Protein AF-A0A927V4G3-F1 (afdb_monomer_lite)

Sequence (64 aa):
MELDRTFLKKLWNGEKVLCPKCNEEYLVPLHKRRKDNDDWQCKKCGAVYRTINIL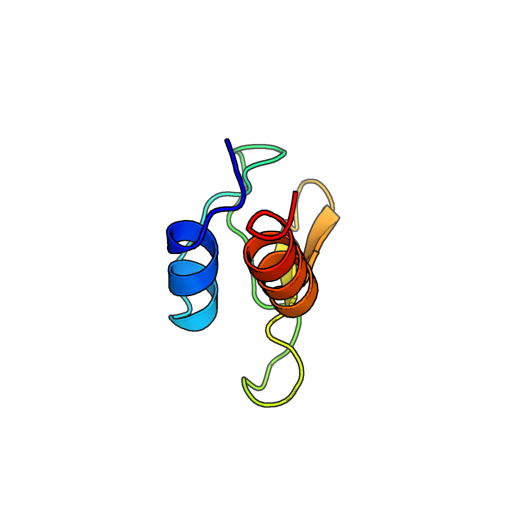NDLLNEGKN

pLDDT: mean 83.06, std 12.82, range [40.88, 94.44]

Structure (mmCIF, N/CA/C/O backbone):
data_AF-A0A927V4G3-F1
#
_entry.id   AF-A0A927V4G3-F1
#
loop_
_atom_site.group_PDB
_atom_site.id
_atom_site.type_symbol
_atom_site.label_atom_id
_atom_site.label_alt_id
_atom_site.label_comp_id
_atom_site.label_asym_id
_atom_site.label_entity_id
_atom_site.label_seq_id
_atom_site.pdbx_PDB_ins_code
_atom_site.Cartn_x
_atom_site.Cartn_y
_atom_site.Cartn_z
_atom_site.occupancy
_atom_site.B_iso_or_equiv
_atom_site.auth_seq_id
_atom_site.auth_comp_id
_atom_site.auth_asym_id
_atom_site.auth_atom_id
_atom_site.pdbx_PDB_model_num
ATOM 1 N N . MET A 1 1 ? -7.065 11.802 0.677 1.00 53.94 1 MET A N 1
ATOM 2 C CA . MET A 1 1 ? -5.699 11.514 1.156 1.00 53.94 1 MET A CA 1
ATOM 3 C C . MET A 1 1 ? -4.964 10.898 -0.019 1.00 53.94 1 MET A C 1
ATOM 5 O O . MET A 1 1 ? -5.336 9.807 -0.434 1.00 53.94 1 MET A O 1
ATOM 9 N N . GLU A 1 2 ? -4.071 11.659 -0.643 1.00 66.06 2 GLU A N 1
ATOM 10 C CA . GLU A 1 2 ? -3.391 11.282 -1.890 1.00 66.06 2 GLU A CA 1
ATOM 11 C C . GLU A 1 2 ? -2.270 10.270 -1.618 1.00 66.06 2 GLU A C 1
ATOM 13 O O . GLU A 1 2 ? -1.625 10.305 -0.568 1.00 66.06 2 GLU A O 1
ATOM 18 N N . LEU A 1 3 ? -2.067 9.332 -2.546 1.00 80.50 3 LEU A N 1
ATOM 19 C CA . LEU A 1 3 ? -0.998 8.332 -2.483 1.00 80.50 3 LEU A CA 1
ATOM 20 C C . LEU A 1 3 ? 0.313 8.976 -2.948 1.00 80.50 3 LEU A C 1
ATOM 22 O O . LEU A 1 3 ? 0.769 8.753 -4.062 1.00 80.50 3 LEU A O 1
ATOM 26 N N . ASP A 1 4 ? 0.882 9.825 -2.097 1.00 84.94 4 ASP A N 1
ATOM 27 C CA . ASP A 1 4 ? 2.035 10.658 -2.429 1.00 84.94 4 ASP A CA 1
ATOM 28 C C . ASP A 1 4 ? 3.398 9.940 -2.274 1.00 84.94 4 ASP A C 1
ATOM 30 O O . ASP A 1 4 ? 3.517 8.784 -1.847 1.00 84.94 4 ASP A O 1
ATOM 34 N N . ARG A 1 5 ? 4.484 10.660 -2.590 1.00 87.50 5 ARG A N 1
ATOM 35 C CA . ARG A 1 5 ? 5.863 10.161 -2.419 1.00 87.50 5 ARG A CA 1
ATOM 36 C C . ARG A 1 5 ? 6.200 9.813 -0.964 1.00 87.50 5 ARG A C 1
ATOM 38 O O . ARG A 1 5 ? 7.063 8.966 -0.731 1.00 87.50 5 ARG A O 1
ATOM 45 N N . THR A 1 6 ? 5.565 10.460 0.013 1.00 89.50 6 THR A N 1
ATOM 46 C CA . THR A 1 6 ? 5.784 10.195 1.442 1.00 89.50 6 THR A CA 1
ATOM 47 C C . THR A 1 6 ? 5.148 8.869 1.836 1.00 89.50 6 THR A C 1
ATOM 49 O O . THR A 1 6 ? 5.793 8.056 2.496 1.00 89.50 6 THR A O 1
ATOM 52 N N . PHE A 1 7 ? 3.919 8.616 1.389 1.00 89.25 7 PHE A N 1
ATOM 53 C CA . PHE A 1 7 ? 3.225 7.346 1.551 1.00 89.25 7 PHE A CA 1
ATOM 54 C C . PHE A 1 7 ? 4.058 6.199 0.975 1.00 89.25 7 PHE A C 1
ATOM 56 O O . PHE A 1 7 ? 4.337 5.231 1.681 1.00 89.25 7 PHE A O 1
ATOM 63 N N . LEU A 1 8 ? 4.551 6.352 -0.257 1.00 88.81 8 LEU A N 1
ATOM 64 C CA . LEU A 1 8 ? 5.389 5.345 -0.908 1.00 88.81 8 LEU A CA 1
ATOM 65 C C . LEU A 1 8 ? 6.682 5.054 -0.123 1.00 88.81 8 LEU A C 1
ATOM 67 O O . LEU A 1 8 ? 7.018 3.892 0.103 1.00 88.81 8 LEU A O 1
ATOM 71 N N . LYS A 1 9 ? 7.376 6.096 0.360 1.00 88.56 9 LYS A N 1
ATOM 72 C CA . LYS A 1 9 ? 8.579 5.939 1.199 1.00 88.56 9 LYS A CA 1
ATOM 73 C C . LYS A 1 9 ? 8.296 5.165 2.486 1.00 88.56 9 LYS A C 1
ATOM 75 O O . LYS A 1 9 ? 9.076 4.282 2.833 1.00 88.56 9 LYS A O 1
ATOM 80 N N . LYS A 1 10 ? 7.181 5.453 3.168 1.00 90.31 10 LYS A N 1
ATOM 81 C CA . LYS A 1 10 ? 6.782 4.727 4.385 1.00 90.31 10 LYS A CA 1
ATOM 82 C C . LYS A 1 10 ? 6.591 3.235 4.112 1.00 90.31 10 LYS A C 1
ATOM 84 O O . LYS A 1 10 ? 7.083 2.410 4.878 1.00 90.31 10 LYS A O 1
ATOM 89 N N . LEU A 1 11 ? 5.944 2.891 2.995 1.00 88.75 11 LEU A N 1
ATOM 90 C CA . LEU A 1 11 ? 5.761 1.497 2.587 1.00 88.75 11 LEU A CA 1
ATOM 91 C C . LEU A 1 11 ? 7.102 0.797 2.311 1.00 88.75 11 LEU A C 1
ATOM 93 O O . LEU A 1 11 ? 7.346 -0.276 2.852 1.00 88.75 11 LEU A O 1
ATOM 97 N N . TRP A 1 12 ? 8.023 1.400 1.557 1.00 85.44 12 TRP A N 1
ATOM 98 C CA . TRP A 1 12 ? 9.346 0.795 1.310 1.00 85.44 12 TRP A CA 1
ATOM 99 C C . TRP A 1 12 ? 10.223 0.681 2.562 1.00 85.44 12 TRP A C 1
ATOM 101 O O . TRP A 1 12 ? 11.016 -0.256 2.698 1.00 85.44 12 TRP A O 1
ATOM 111 N N . ASN A 1 13 ? 10.062 1.602 3.512 1.00 87.69 13 ASN A N 1
ATOM 112 C CA . ASN A 1 13 ? 10.727 1.520 4.809 1.00 87.69 13 ASN A CA 1
ATOM 113 C C . ASN A 1 13 ? 10.152 0.403 5.695 1.00 87.69 13 ASN A C 1
ATOM 115 O O . ASN A 1 13 ? 10.819 -0.017 6.641 1.00 87.69 13 ASN A O 1
ATOM 119 N N . GLY A 1 14 ? 8.963 -0.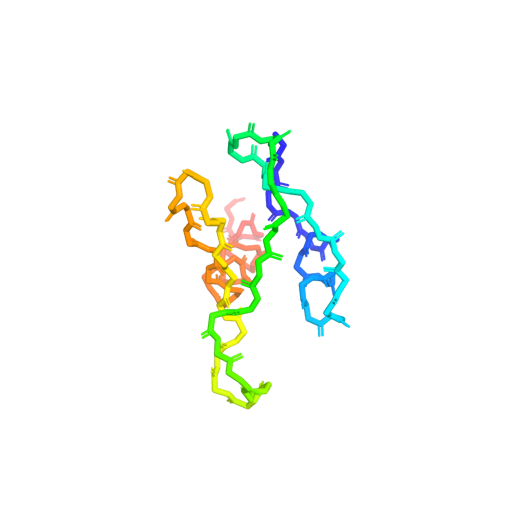122 5.380 1.00 85.56 14 GLY A N 1
ATOM 120 C CA . GLY A 1 14 ? 8.255 -1.080 6.226 1.00 85.56 14 GLY A CA 1
ATOM 121 C C . GLY A 1 14 ? 7.560 -0.427 7.421 1.00 85.56 14 GLY A C 1
ATOM 122 O O . GLY A 1 14 ? 7.314 -1.092 8.427 1.00 85.56 14 GLY A O 1
ATOM 123 N N . GLU A 1 15 ? 7.275 0.873 7.347 1.00 88.94 15 GLU A N 1
ATOM 124 C CA . GLU A 1 15 ? 6.579 1.595 8.407 1.00 88.94 15 GLU A CA 1
ATOM 125 C C . GLU A 1 15 ? 5.098 1.200 8.470 1.00 88.94 15 GLU A C 1
ATOM 127 O O . GLU A 1 15 ? 4.472 0.839 7.472 1.00 88.94 15 GLU A O 1
ATOM 132 N N . LYS A 1 16 ? 4.505 1.299 9.666 1.00 88.38 16 LYS A N 1
ATOM 133 C CA . LYS A 1 16 ? 3.069 1.066 9.845 1.00 88.38 16 LYS A CA 1
ATOM 134 C C . LYS A 1 16 ? 2.289 2.231 9.249 1.00 88.38 16 LYS A C 1
ATOM 136 O O . LYS A 1 16 ? 2.297 3.335 9.790 1.00 88.38 16 LYS A O 1
ATOM 141 N N . VAL A 1 17 ? 1.576 1.968 8.161 1.00 91.25 17 VAL A N 1
ATOM 142 C CA . VAL A 1 17 ? 0.739 2.962 7.485 1.00 91.25 17 VAL A CA 1
ATOM 143 C C . VAL A 1 17 ? -0.721 2.573 7.630 1.00 91.25 17 VAL A C 1
ATOM 145 O O . VAL A 1 17 ? -1.093 1.442 7.329 1.00 91.25 17 VAL A O 1
ATOM 148 N N . LEU A 1 18 ? -1.551 3.493 8.116 1.00 92.94 18 LEU A N 1
ATOM 149 C CA . LEU A 1 18 ? -2.991 3.277 8.222 1.00 92.94 18 LEU A CA 1
ATOM 150 C C . LEU A 1 18 ? -3.605 3.242 6.816 1.00 92.94 18 LEU A C 1
ATOM 152 O O . LEU A 1 18 ? -3.204 4.017 5.948 1.00 92.94 18 LEU A O 1
ATOM 156 N N . CYS A 1 19 ? -4.561 2.348 6.570 1.00 92.25 19 CYS A N 1
ATOM 157 C CA . CYS A 1 19 ? -5.195 2.244 5.262 1.00 92.25 19 CYS A CA 1
ATOM 158 C C . CYS A 1 19 ? -5.919 3.554 4.909 1.00 92.25 19 CYS A C 1
ATOM 160 O O . CYS A 1 19 ? -6.887 3.896 5.585 1.00 92.25 19 CYS A O 1
ATOM 162 N N . PRO A 1 20 ? -5.551 4.247 3.818 1.00 89.69 20 PRO A N 1
ATOM 163 C CA . PRO A 1 20 ? -6.183 5.517 3.465 1.00 89.69 20 PRO A CA 1
ATOM 164 C C . PRO A 1 20 ? -7.622 5.356 2.951 1.00 89.69 20 PRO A C 1
ATOM 166 O O . PRO A 1 20 ? -8.350 6.338 2.868 1.00 89.69 20 PRO A O 1
ATOM 169 N N . LYS A 1 21 ? -8.045 4.131 2.598 1.00 90.19 21 LYS A N 1
ATOM 170 C CA . LYS A 1 21 ? -9.406 3.851 2.116 1.00 90.19 21 LYS A CA 1
ATOM 171 C C . LYS A 1 21 ? -10.411 3.663 3.250 1.00 90.19 21 LYS A C 1
ATOM 173 O O . LYS A 1 21 ? -11.514 4.185 3.160 1.00 90.19 21 LYS A O 1
ATOM 178 N N . CYS A 1 22 ? -10.060 2.885 4.275 1.00 92.00 22 CYS A N 1
ATOM 179 C CA . CYS A 1 22 ? -10.979 2.578 5.376 1.00 92.00 22 CYS A CA 1
ATOM 180 C C . CYS A 1 22 ? -10.589 3.218 6.705 1.00 92.00 22 CYS A C 1
ATOM 182 O O . CYS A 1 22 ? -11.423 3.273 7.589 1.00 92.00 22 CYS A O 1
ATOM 184 N N . ASN A 1 23 ? -9.354 3.703 6.853 1.00 91.06 23 ASN A N 1
ATOM 185 C CA . ASN A 1 23 ? -8.849 4.395 8.041 1.00 91.06 23 ASN A CA 1
ATOM 186 C C . ASN A 1 23 ? -8.991 3.617 9.363 1.00 91.06 23 ASN A C 1
ATOM 188 O O . ASN A 1 23 ? -9.035 4.200 10.441 1.00 91.06 23 ASN A O 1
ATOM 192 N N . GLU A 1 24 ? -9.072 2.293 9.279 1.00 91.19 24 GLU A N 1
ATOM 193 C CA . GLU A 1 24 ? -9.430 1.431 10.411 1.00 91.19 24 GLU A CA 1
ATOM 194 C C . GLU A 1 24 ? -8.415 0.319 10.679 1.00 91.19 24 GLU A C 1
ATOM 196 O O . GLU A 1 24 ? -8.470 -0.313 11.727 1.00 91.19 24 GLU A O 1
ATOM 201 N N . GLU A 1 25 ? -7.524 0.041 9.730 1.00 93.19 25 GLU A N 1
ATOM 202 C CA . GLU A 1 25 ? -6.528 -1.019 9.855 1.00 93.19 25 GLU A CA 1
ATOM 203 C C . GLU A 1 25 ? -5.234 -0.606 9.160 1.00 93.19 25 GLU A C 1
ATOM 205 O O . GLU A 1 25 ? -5.256 0.126 8.163 1.00 93.19 25 GLU A O 1
ATOM 210 N N . TYR A 1 26 ? -4.107 -1.086 9.675 1.00 92.25 26 TYR A N 1
ATOM 211 C CA . TYR A 1 26 ? -2.805 -0.865 9.073 1.00 92.25 26 TYR A CA 1
ATOM 212 C C . TYR A 1 26 ? -2.608 -1.744 7.839 1.00 92.25 26 TYR A C 1
ATOM 214 O O . TYR A 1 26 ? -3.078 -2.879 7.736 1.00 92.25 26 TYR A O 1
ATOM 222 N N . LEU A 1 27 ? -1.893 -1.193 6.870 1.00 91.94 27 LEU A N 1
ATOM 223 C CA . LEU A 1 27 ? -1.439 -1.935 5.715 1.00 91.94 27 LEU A CA 1
ATOM 224 C C . LEU A 1 27 ? -0.393 -2.955 6.160 1.00 91.94 27 LEU A C 1
ATOM 226 O O . LEU A 1 27 ? 0.474 -2.653 6.980 1.00 91.94 27 LEU A O 1
ATOM 230 N N . VAL A 1 28 ? -0.469 -4.155 5.591 1.00 90.25 28 VAL A N 1
ATOM 231 C CA . VAL A 1 28 ? 0.511 -5.218 5.815 1.00 90.25 28 VAL A CA 1
ATOM 232 C C . VAL A 1 28 ? 1.199 -5.594 4.503 1.00 90.25 28 VAL A C 1
ATOM 234 O O . VAL A 1 28 ? 0.533 -5.584 3.461 1.00 90.25 28 VAL A O 1
ATOM 237 N N . PRO A 1 29 ? 2.496 -5.953 4.528 1.00 88.38 29 PRO A N 1
ATOM 238 C CA . PRO A 1 29 ? 3.182 -6.464 3.350 1.00 88.38 29 PRO A CA 1
ATOM 239 C C . PRO A 1 29 ? 2.492 -7.736 2.861 1.00 88.38 29 PRO A C 1
ATOM 241 O O . PRO A 1 29 ? 2.241 -8.661 3.638 1.00 88.38 29 PRO A O 1
ATOM 244 N N . LEU A 1 30 ? 2.173 -7.782 1.572 1.00 86.12 30 LEU A N 1
ATOM 245 C CA . LEU A 1 30 ? 1.576 -8.953 0.942 1.00 86.12 30 LEU A CA 1
ATOM 246 C C . LEU A 1 30 ? 2.632 -10.037 0.684 1.00 86.12 30 LEU A C 1
ATOM 248 O O . LEU A 1 30 ? 2.333 -1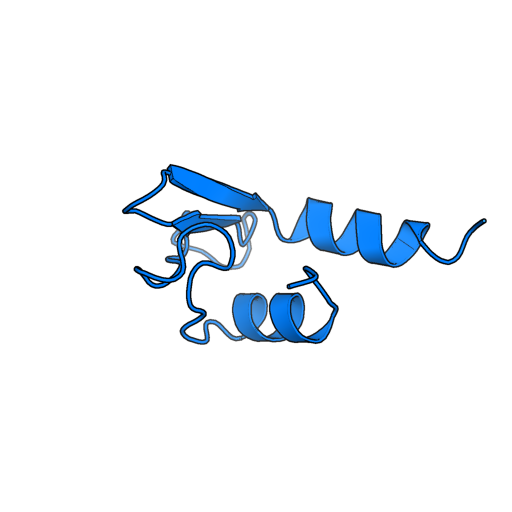1.226 0.795 1.00 86.12 30 LEU A O 1
ATOM 252 N N . HIS A 1 31 ? 3.871 -9.629 0.403 1.00 78.38 31 HIS A N 1
ATOM 253 C CA . HIS A 1 31 ? 4.987 -10.522 0.096 1.00 78.38 31 HIS A CA 1
ATOM 254 C C . HIS A 1 31 ? 6.025 -10.527 1.224 1.00 78.38 31 HIS A C 1
ATOM 256 O O . HIS A 1 31 ? 6.290 -9.513 1.866 1.00 78.38 31 HIS A O 1
ATOM 262 N N . LYS A 1 32 ? 6.633 -11.693 1.484 1.00 63.38 32 LYS A N 1
ATOM 263 C CA . LYS A 1 32 ? 7.619 -11.886 2.569 1.00 63.38 32 LYS A CA 1
ATOM 264 C C . LYS A 1 32 ? 9.031 -11.378 2.237 1.00 63.38 32 LYS A C 1
ATOM 266 O O . LYS A 1 32 ? 9.871 -11.345 3.134 1.00 63.38 32 LYS A O 1
ATOM 271 N N . ARG A 1 33 ? 9.336 -11.043 0.977 1.00 60.62 33 ARG A N 1
ATOM 272 C CA . ARG A 1 33 ? 10.684 -10.646 0.528 1.00 60.62 33 ARG A CA 1
ATOM 273 C C . ARG A 1 33 ? 10.629 -9.322 -0.232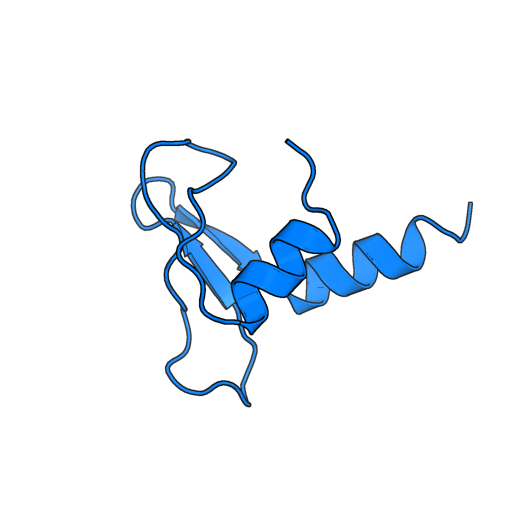 1.00 60.62 33 ARG A C 1
ATOM 275 O O . ARG A 1 33 ? 9.957 -9.240 -1.248 1.00 60.62 33 ARG A O 1
ATOM 282 N N . ARG A 1 34 ? 11.436 -8.344 0.198 1.00 59.19 34 ARG A N 1
ATOM 283 C CA . ARG A 1 34 ? 11.567 -7.002 -0.418 1.00 59.19 34 ARG A CA 1
ATOM 284 C C . ARG A 1 34 ? 11.928 -6.991 -1.911 1.00 59.19 34 ARG A C 1
ATOM 286 O O . ARG A 1 34 ? 11.829 -5.959 -2.556 1.00 59.19 34 ARG A O 1
ATOM 293 N N . LYS A 1 35 ? 12.435 -8.100 -2.457 1.00 59.22 35 LYS A N 1
ATOM 294 C CA . LYS A 1 35 ? 12.903 -8.160 -3.851 1.00 59.22 35 LYS A CA 1
ATOM 295 C C . LYS A 1 35 ? 11.770 -8.412 -4.851 1.00 59.22 35 LYS A C 1
ATOM 297 O O . LYS A 1 35 ? 11.940 -8.128 -6.030 1.00 59.22 35 LYS A O 1
ATOM 302 N N . ASP A 1 36 ? 10.629 -8.898 -4.366 1.00 56.31 36 ASP A N 1
ATOM 303 C CA . ASP A 1 36 ? 9.537 -9.402 -5.188 1.00 56.31 36 ASP A CA 1
ATOM 304 C C . ASP A 1 36 ? 8.282 -8.570 -4.891 1.00 56.31 36 ASP A C 1
ATOM 306 O O . ASP A 1 36 ? 7.417 -9.012 -4.150 1.00 56.31 36 ASP A O 1
ATOM 310 N N . ASN A 1 37 ? 8.219 -7.349 -5.434 1.00 59.75 37 ASN A N 1
ATOM 311 C CA . ASN A 1 37 ? 7.091 -6.412 -5.323 1.00 59.75 37 ASN A CA 1
ATOM 312 C C . ASN A 1 37 ? 6.634 -6.121 -3.881 1.00 59.75 37 ASN A C 1
ATOM 314 O O . ASN A 1 37 ? 5.916 -6.898 -3.263 1.00 59.75 37 ASN A O 1
ATOM 318 N N . ASP A 1 38 ? 6.959 -4.940 -3.353 1.00 77.56 38 ASP A N 1
ATOM 319 C CA . ASP A 1 38 ? 6.418 -4.466 -2.073 1.00 77.56 38 ASP A CA 1
ATOM 320 C C . ASP A 1 38 ? 4.935 -4.074 -2.227 1.00 77.56 38 ASP A C 1
ATOM 322 O O . ASP A 1 38 ? 4.579 -2.899 -2.174 1.00 77.56 38 ASP A O 1
ATOM 326 N N . ASP A 1 39 ? 4.057 -5.038 -2.486 1.00 88.00 39 ASP A N 1
ATOM 327 C CA . ASP A 1 39 ? 2.613 -4.836 -2.464 1.00 88.00 39 ASP A CA 1
ATOM 328 C C . ASP A 1 39 ? 2.133 -4.818 -1.015 1.00 88.00 39 ASP A C 1
ATOM 330 O O . ASP A 1 39 ? 2.528 -5.651 -0.197 1.00 88.00 39 ASP A O 1
ATOM 334 N N . TRP A 1 40 ? 1.236 -3.890 -0.702 1.00 91.00 40 TRP A N 1
ATOM 335 C CA . TRP A 1 40 ? 0.663 -3.738 0.630 1.00 91.00 40 TRP A CA 1
ATOM 336 C C . TRP A 1 40 ? -0.841 -3.946 0.586 1.00 91.00 40 TRP A C 1
ATOM 338 O O . TRP A 1 40 ? -1.513 -3.467 -0.321 1.00 91.00 40 TRP A O 1
ATOM 348 N N . GLN A 1 41 ? -1.397 -4.645 1.568 1.00 92.50 41 GLN A N 1
ATOM 349 C CA . GLN A 1 41 ? -2.828 -4.921 1.626 1.00 92.50 41 GLN A CA 1
ATOM 350 C C . GLN A 1 41 ? -3.423 -4.462 2.954 1.00 92.50 41 GLN A C 1
ATOM 352 O O . GLN A 1 41 ? -2.874 -4.726 4.019 1.00 92.50 41 GLN A O 1
ATOM 357 N N . CYS A 1 42 ? -4.597 -3.837 2.902 1.00 94.44 42 CYS A N 1
ATOM 358 C CA . CYS A 1 42 ? -5.447 -3.682 4.075 1.00 94.44 42 CYS A CA 1
ATOM 359 C C . CYS A 1 42 ? -6.264 -4.962 4.294 1.00 94.44 42 CYS A C 1
ATOM 361 O O . CYS A 1 42 ? -7.061 -5.340 3.433 1.00 94.44 42 CYS A O 1
ATOM 363 N N . LYS A 1 43 ? -6.121 -5.613 5.454 1.00 92.56 43 LYS A N 1
ATOM 364 C CA . LYS A 1 43 ? -6.884 -6.834 5.771 1.00 92.56 43 LYS A CA 1
ATOM 365 C C . LYS A 1 43 ? -8.356 -6.583 6.102 1.00 92.56 43 LYS A C 1
ATOM 367 O O . LYS A 1 43 ? -9.140 -7.519 6.014 1.00 92.56 43 LYS A O 1
ATOM 372 N N . LYS A 1 44 ? -8.739 -5.339 6.410 1.00 93.31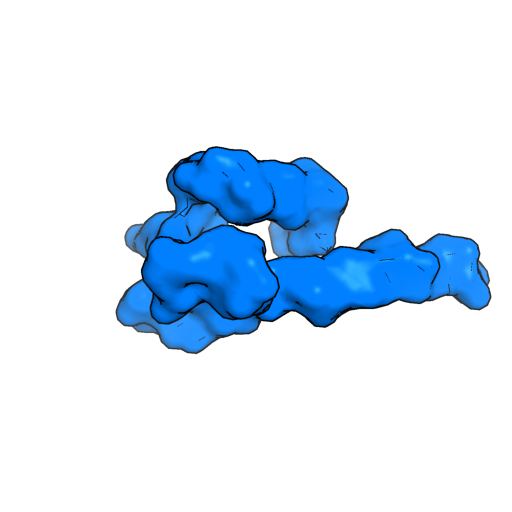 44 LYS A N 1
ATOM 373 C CA . LYS A 1 44 ? -10.126 -4.977 6.724 1.00 93.31 44 LYS A CA 1
ATOM 374 C C . LYS A 1 44 ? -10.965 -4.676 5.483 1.00 93.31 44 LYS A C 1
ATOM 376 O O . LYS A 1 44 ? -12.006 -5.286 5.289 1.00 93.31 44 LYS A O 1
ATOM 381 N N . CYS A 1 45 ? -10.507 -3.766 4.620 1.00 93.56 45 CYS A N 1
ATOM 382 C CA . CYS A 1 45 ? -11.253 -3.382 3.412 1.00 93.56 45 CYS A CA 1
ATOM 383 C C . CYS A 1 45 ? -10.801 -4.098 2.131 1.00 93.56 45 CYS A C 1
ATOM 385 O O . CYS A 1 45 ? -11.378 -3.875 1.068 1.00 93.56 45 CYS A O 1
ATOM 387 N N . GLY A 1 46 ? -9.739 -4.907 2.201 1.00 91.56 46 GLY A N 1
ATOM 388 C CA . GLY A 1 46 ? -9.211 -5.663 1.064 1.00 91.56 46 GLY A CA 1
ATOM 389 C C . GLY A 1 46 ? -8.445 -4.834 0.030 1.00 91.56 46 GLY A C 1
ATOM 390 O O . GLY A 1 46 ? -7.998 -5.395 -0.967 1.00 91.56 46 GLY A O 1
ATOM 391 N N . ALA A 1 47 ? -8.267 -3.525 0.243 1.00 91.94 47 ALA A N 1
ATOM 392 C CA . ALA A 1 47 ? -7.532 -2.665 -0.680 1.00 91.94 47 ALA A CA 1
ATOM 393 C C . ALA A 1 47 ? -6.071 -3.112 -0.825 1.00 91.94 47 ALA A C 1
ATOM 395 O O . ALA A 1 47 ? -5.393 -3.348 0.178 1.00 91.94 47 ALA A O 1
ATOM 396 N N . VAL A 1 48 ? -5.599 -3.194 -2.071 1.00 90.88 48 VAL A N 1
ATOM 397 C CA . VAL A 1 48 ? -4.217 -3.540 -2.419 1.00 90.88 48 VAL A CA 1
ATOM 398 C C . VAL A 1 48 ? -3.529 -2.310 -3.003 1.00 90.88 48 VAL A C 1
ATOM 400 O O . VAL A 1 48 ? -4.003 -1.723 -3.972 1.00 90.88 48 VAL A O 1
ATOM 403 N N . TYR A 1 49 ? -2.398 -1.948 -2.415 1.00 90.06 49 TYR A N 1
ATOM 404 C CA . TYR A 1 49 ? -1.539 -0.835 -2.782 1.00 90.06 49 TYR A CA 1
ATOM 405 C C . TYR A 1 49 ? -0.267 -1.407 -3.392 1.00 90.06 49 TYR A C 1
ATOM 407 O O . TYR A 1 49 ? 0.640 -1.845 -2.683 1.00 90.06 49 TYR A O 1
ATOM 415 N N . ARG A 1 50 ? -0.223 -1.431 -4.724 1.00 89.50 50 ARG A N 1
ATOM 416 C CA . ARG A 1 50 ? 0.962 -1.857 -5.468 1.00 89.50 50 ARG A CA 1
ATOM 417 C C . ARG A 1 50 ? 1.923 -0.684 -5.561 1.00 89.50 50 ARG A C 1
ATOM 419 O O . ARG A 1 50 ? 1.646 0.275 -6.279 1.00 89.50 50 ARG A O 1
ATOM 426 N N . THR A 1 51 ? 3.034 -0.745 -4.835 1.00 87.44 51 THR A N 1
ATOM 427 C CA . THR A 1 51 ? 4.005 0.362 -4.764 1.00 87.44 51 THR A CA 1
ATOM 428 C C . THR A 1 51 ? 4.577 0.734 -6.132 1.00 87.44 51 THR A C 1
ATOM 430 O O . THR A 1 51 ? 4.802 1.912 -6.385 1.00 87.44 51 THR A O 1
ATOM 433 N N . ILE A 1 52 ? 4.717 -0.229 -7.050 1.00 86.56 52 ILE A N 1
ATOM 434 C CA . ILE A 1 52 ? 5.143 0.029 -8.435 1.00 86.56 52 ILE A CA 1
ATOM 435 C C . ILE A 1 52 ? 4.128 0.858 -9.233 1.00 86.56 52 ILE A C 1
ATOM 437 O O . ILE A 1 52 ? 4.522 1.747 -9.981 1.00 86.56 52 ILE A O 1
ATOM 441 N N . ASN A 1 53 ? 2.827 0.613 -9.050 1.00 87.81 53 ASN A N 1
ATOM 442 C CA . ASN A 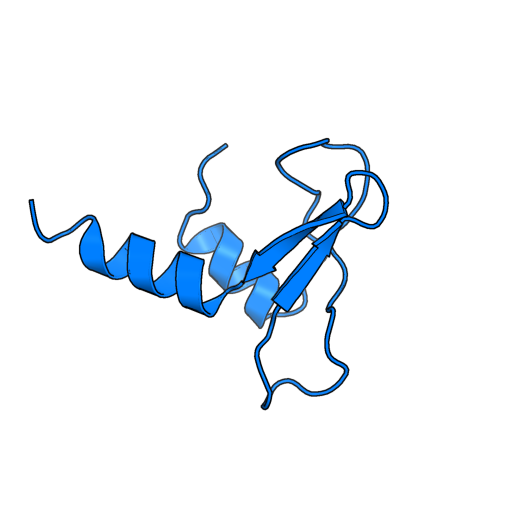1 53 ? 1.788 1.386 -9.731 1.00 87.81 53 ASN A CA 1
ATOM 443 C C . ASN A 1 53 ? 1.762 2.814 -9.189 1.00 87.81 53 ASN A C 1
ATOM 445 O O . ASN A 1 53 ? 1.803 3.754 -9.968 1.00 87.81 53 ASN A O 1
ATOM 449 N N . ILE A 1 54 ? 1.810 2.959 -7.861 1.00 88.00 54 ILE A N 1
ATOM 450 C CA . ILE A 1 54 ? 1.866 4.266 -7.195 1.00 88.00 54 ILE A CA 1
ATOM 451 C C . ILE A 1 54 ? 3.099 5.051 -7.662 1.00 88.00 54 ILE A C 1
ATOM 453 O O . ILE A 1 54 ? 3.000 6.233 -7.966 1.00 88.00 54 ILE A O 1
ATOM 457 N N . LEU A 1 55 ? 4.262 4.398 -7.767 1.00 88.19 55 LEU A N 1
ATOM 458 C CA . LEU A 1 55 ? 5.469 5.026 -8.303 1.00 88.19 55 LEU A CA 1
ATOM 459 C C . LEU A 1 55 ? 5.277 5.493 -9.751 1.00 88.19 55 LEU A C 1
ATOM 461 O O . LEU A 1 55 ? 5.647 6.618 -10.071 1.00 88.19 55 LEU A O 1
ATOM 465 N N . ASN A 1 56 ? 4.722 4.644 -10.618 1.00 88.25 56 ASN A N 1
ATOM 466 C CA . ASN A 1 56 ? 4.484 4.990 -12.018 1.00 88.25 56 ASN A CA 1
ATOM 467 C C . ASN A 1 56 ? 3.516 6.169 -12.151 1.00 88.25 56 ASN A C 1
ATOM 469 O O . ASN A 1 56 ? 3.791 7.079 -12.928 1.00 88.25 56 ASN A O 1
ATOM 473 N N . ASP A 1 57 ? 2.435 6.183 -11.373 1.00 87.69 57 ASP A N 1
ATOM 474 C CA . ASP A 1 57 ? 1.472 7.285 -11.351 1.00 87.69 57 ASP A CA 1
ATOM 475 C C . ASP A 1 57 ? 2.173 8.594 -10.946 1.00 87.69 57 ASP A C 1
ATOM 477 O O . ASP A 1 57 ? 2.147 9.562 -11.705 1.00 87.69 57 ASP A O 1
ATOM 481 N N . LEU A 1 58 ? 2.957 8.576 -9.860 1.00 86.12 58 LEU A N 1
ATOM 482 C CA . LEU A 1 58 ? 3.739 9.731 -9.387 1.00 86.12 58 LEU A CA 1
ATOM 483 C C . LEU A 1 58 ? 4.811 10.223 -10.378 1.00 86.12 58 LEU A C 1
ATOM 485 O O . LEU A 1 58 ? 5.234 11.381 -10.311 1.00 86.12 58 LEU A O 1
ATOM 489 N N . LEU A 1 59 ? 5.322 9.346 -11.248 1.00 86.69 59 LEU A N 1
ATOM 490 C CA . LEU A 1 59 ? 6.269 9.705 -12.310 1.00 86.69 59 LEU A CA 1
ATOM 491 C C . LEU A 1 59 ? 5.559 10.265 -13.552 1.00 86.69 59 LEU A C 1
ATOM 493 O O . LEU A 1 59 ? 6.150 11.065 -14.280 1.00 86.69 59 LEU A O 1
ATOM 497 N N . ASN A 1 60 ? 4.314 9.855 -13.795 1.00 82.00 60 ASN A N 1
ATOM 498 C CA . ASN A 1 60 ? 3.515 10.273 -14.944 1.00 82.00 60 ASN A CA 1
ATOM 499 C C . ASN A 1 60 ? 2.716 11.562 -14.685 1.00 82.00 60 ASN A C 1
ATOM 501 O O . ASN A 1 60 ? 2.473 12.303 -15.633 1.00 82.00 60 ASN A O 1
ATOM 505 N N . GLU A 1 61 ? 2.386 11.892 -13.432 1.00 66.81 61 GLU A N 1
ATOM 506 C CA . GLU A 1 61 ? 1.727 13.159 -13.058 1.00 66.81 61 GLU A CA 1
ATOM 507 C C . GLU A 1 61 ? 2.553 14.417 -13.398 1.00 66.81 61 GLU A C 1
ATOM 509 O O . GLU A 1 61 ? 2.012 15.514 -13.455 1.00 66.81 61 GLU A O 1
ATOM 514 N N . GLY A 1 62 ? 3.853 14.282 -13.685 1.00 57.47 62 GLY A N 1
ATOM 515 C CA . GLY A 1 62 ? 4.713 15.382 -14.144 1.00 57.47 62 GLY A CA 1
ATOM 516 C C . GLY A 1 62 ? 4.777 15.581 -15.665 1.00 57.47 62 GLY A C 1
ATOM 517 O O . GLY A 1 62 ? 5.645 16.320 -16.125 1.00 57.47 62 GLY A O 1
ATOM 518 N N . LYS A 1 63 ? 3.946 14.883 -16.454 1.00 51.62 63 LYS A N 1
ATOM 519 C CA . LYS A 1 63 ? 3.989 14.895 -17.932 1.00 51.62 63 LYS A CA 1
ATOM 520 C C . LYS A 1 63 ? 2.774 15.534 -18.619 1.00 51.62 63 LYS A C 1
ATOM 522 O O . LYS A 1 63 ? 2.653 15.374 -19.832 1.00 51.62 63 LYS A O 1
ATOM 527 N N . ASN A 1 64 ? 1.907 16.241 -17.896 1.00 40.88 64 ASN A N 1
ATOM 528 C CA . ASN A 1 64 ? 0.749 16.920 -18.489 1.00 40.88 64 ASN A CA 1
ATOM 529 C C . ASN A 1 64 ? 0.761 18.422 -18.209 1.00 40.88 64 ASN A C 1
ATOM 531 O O . ASN A 1 64 ? 0.995 18.784 -17.036 1.00 40.88 64 ASN A O 1
#

Radius of gyration: 11.68 Å; chains: 1; bounding box: 24×29×29 Å

Secondary structure (DSSP, 8-state):
----HHHHHHHHHT---B-TTTSSSBEEESSSSTTS--EEEETTT--EEEHHHHHHHHHHTT--

Foldseek 3Di:
DDCDPVVLVCLLVVHFDQDPVPSPFTWDQPDPDSVPWRWTAGPPPGDIDGSVVSVVVNVCVVPD